Protein AF-A0A7V9L1C7-F1 (afdb_monomer)

Foldseek 3Di:
DAEPQAPQLLVCVVVVNDDRDFDCGDDAQLRVRSGRDDPCSVVVSVVCVVVVHDDDYDYRLQLLLQQLVVVVVVALAGSVLSGQSSRVVVCPVVVVDDPPDDDDRDGPDGSVVNVVSNVCLLVCVDPSNNDRPNRDDDDDFPPDPCRVVVVVVVVVVVVD

Solvent-accessible surface area (backbone atoms only — not comparable to full-atom values): 9197 Å² total; per-residue (Å²): 92,29,42,64,46,19,38,35,66,40,54,14,52,78,55,77,64,43,77,84,59,71,44,88,46,43,90,52,88,39,56,95,55,54,44,18,67,60,91,57,46,72,60,51,53,53,52,27,66,76,65,78,50,82,68,39,63,13,46,66,44,44,12,49,42,35,24,46,53,49,32,73,77,75,47,63,59,22,48,61,34,4,18,44,45,29,26,48,53,52,35,39,75,70,59,78,44,50,94,90,57,90,81,86,83,82,69,90,57,67,16,82,83,40,50,67,61,51,52,29,42,37,68,45,67,39,81,76,31,74,74,50,83,69,50,67,66,90,82,89,74,68,102,42,71,67,58,51,52,54,50,51,52,51,54,54,62,76,72,107

Radius of gyration: 19.09 Å; Cα contacts (8 Å, |Δi|>4): 210; chains: 1; bounding box: 45×30×59 Å

pLDDT: mean 96.23, std 4.19, range [55.84, 98.75]

Sequence (160 aa):
AQTSHASPLHASYRANWASLEPVKAKSTLASAIQIGNPVSFAKAVRALKAFDGVVEVATEAELADASAHADLDGLFTCPHTGVALAALTKLAARGEVRRDHEVVVVSTASGLKFADFKVGYHEATHADVPAPRYRNVPVELPERYDAVRDALHRGLEESA

Nearest PDB structures (foldseek):
  2c2b-assembly1_A  TM=9.765E-01  e=6.849E-12  Arabidopsis thaliana
  2c2b-assembly2_D  TM=9.642E-01  e=2.934E-09  Arabidopsis thaliana
  2c2g-assembly1_A  TM=9.520E-01  e=1.928E-08  Arabidopsis thaliana
  2c2g-assembly1_B  TM=9.479E-01  e=2.588E-08  Arabidopsis thaliana
  1e5x-assembly1_A  TM=9.474E-01  e=7.915E-08  Arabidopsis thaliana

Mean predicted aligned error: 3.43 Å

Secondary structure (DSSP, 8-state):
-EETTS-HHHHHHHTTSPPP----PPP-SSGGG--SS-TTHHHHHHHHHHTT----EE-HHHHHHHHHHHHHTT----HHHHHHHHHHHHHHHTTSS-TTS-------S-GGGGHHHHHHHHHT--TT-SS-TT--------S-HHHHHHHHHHHHHHT-

Structure (mmCIF, N/CA/C/O backbone):
data_AF-A0A7V9L1C7-F1
#
_entry.id   AF-A0A7V9L1C7-F1
#
loop_
_atom_site.group_PDB
_atom_site.id
_atom_site.type_symbol
_atom_site.label_atom_id
_atom_site.label_alt_id
_atom_site.label_comp_id
_atom_site.label_asym_id
_atom_site.label_entity_id
_atom_site.label_seq_id
_atom_site.pdbx_PDB_ins_code
_atom_site.Cartn_x
_atom_site.Cartn_y
_atom_site.Cartn_z
_atom_site.occupancy
_atom_site.B_iso_or_equiv
_atom_site.auth_seq_id
_atom_site.auth_comp_id
_atom_site.auth_asym_id
_atom_site.auth_atom_id
_atom_site.pdbx_PDB_model_num
ATOM 1 N N . ALA A 1 1 ? -7.709 0.542 7.845 1.00 96.62 1 ALA A N 1
ATOM 2 C CA . ALA A 1 1 ? -6.302 0.171 7.600 1.00 96.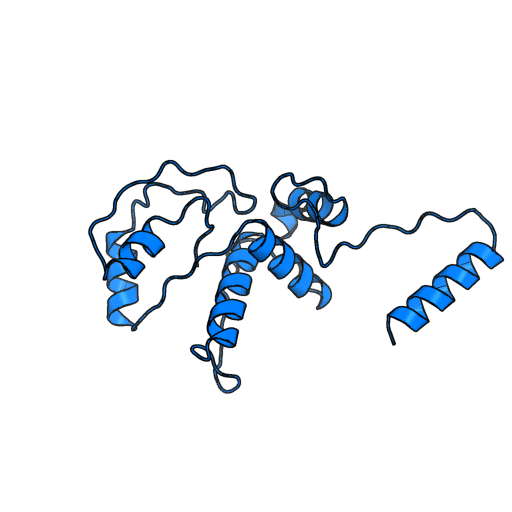62 1 ALA A CA 1
ATOM 3 C C . ALA A 1 1 ? -5.379 1.305 8.058 1.00 96.62 1 ALA A C 1
ATOM 5 O O . ALA A 1 1 ? -5.757 2.462 7.900 1.00 96.62 1 ALA A O 1
ATOM 6 N N . GLN A 1 2 ? -4.222 1.000 8.648 1.00 97.81 2 GLN A N 1
ATOM 7 C CA . GLN A 1 2 ? -3.195 1.957 9.091 1.00 97.81 2 GLN A CA 1
ATOM 8 C C . GLN A 1 2 ? -1.795 1.502 8.640 1.00 97.81 2 GLN A C 1
ATOM 10 O O . GLN A 1 2 ? -1.599 0.328 8.351 1.00 97.81 2 GLN A O 1
ATOM 15 N N . THR A 1 3 ? -0.810 2.401 8.603 1.00 97.44 3 THR A N 1
ATOM 16 C CA . THR A 1 3 ? 0.612 2.015 8.467 1.00 97.44 3 THR A CA 1
ATOM 17 C C . THR A 1 3 ? 1.158 1.530 9.814 1.00 97.44 3 THR A C 1
ATOM 19 O O . THR A 1 3 ? 0.769 2.043 10.867 1.00 97.44 3 THR A O 1
ATOM 22 N N . SER A 1 4 ? 2.098 0.585 9.806 1.00 96.94 4 SER A N 1
ATOM 23 C CA . SER A 1 4 ? 2.801 0.115 11.006 1.00 96.94 4 SER A CA 1
ATOM 24 C C . SER A 1 4 ? 3.553 1.242 11.715 1.00 96.94 4 SER A C 1
ATOM 26 O O . SER A 1 4 ? 3.709 1.201 12.935 1.00 96.94 4 SER A O 1
ATOM 28 N N . HIS A 1 5 ? 3.939 2.290 10.984 1.00 97.12 5 HIS A N 1
ATOM 29 C CA . HIS A 1 5 ? 4.646 3.460 11.499 1.00 97.12 5 HIS A CA 1
ATOM 30 C C . HIS A 1 5 ? 3.741 4.466 12.231 1.00 97.12 5 HIS A C 1
ATOM 32 O O . HIS A 1 5 ? 4.250 5.345 12.932 1.00 97.12 5 HIS A O 1
ATOM 38 N N . ALA A 1 6 ? 2.415 4.330 12.119 1.00 96.06 6 ALA A N 1
ATOM 39 C CA . ALA A 1 6 ? 1.426 5.162 12.803 1.00 96.06 6 ALA A CA 1
ATOM 40 C C . ALA A 1 6 ? 0.092 4.405 12.982 1.00 96.06 6 ALA A C 1
ATOM 42 O O . ALA A 1 6 ? -0.890 4.651 12.279 1.00 96.06 6 ALA A O 1
ATOM 43 N N . SER A 1 7 ? 0.055 3.472 13.941 1.00 97.06 7 SER A N 1
ATOM 44 C CA . SER A 1 7 ? -1.069 2.538 14.141 1.00 97.06 7 SER A CA 1
ATOM 45 C C . SER A 1 7 ? -1.715 2.524 15.548 1.00 97.06 7 SER A C 1
ATOM 47 O O . SER A 1 7 ? -2.070 1.456 16.054 1.00 97.06 7 SER A O 1
ATOM 49 N N . PRO A 1 8 ? -1.938 3.675 16.218 1.00 96.94 8 PRO A N 1
ATOM 50 C CA . PRO A 1 8 ? -2.491 3.677 17.579 1.00 96.94 8 PRO A CA 1
ATOM 51 C C . PRO A 1 8 ? -3.943 3.159 17.659 1.00 96.94 8 PRO A C 1
ATOM 53 O O . PRO A 1 8 ? -4.349 2.596 18.674 1.00 96.94 8 PRO A O 1
ATOM 56 N N . LEU A 1 9 ? -4.734 3.299 16.586 1.00 97.44 9 LEU A N 1
ATOM 57 C CA . LEU A 1 9 ? -6.103 2.772 16.536 1.00 97.44 9 LEU A CA 1
ATOM 58 C C . LEU A 1 9 ? -6.108 1.242 16.428 1.00 97.44 9 LEU A C 1
ATOM 60 O O . LEU A 1 9 ? -6.930 0.595 17.070 1.00 97.44 9 LEU A O 1
ATOM 64 N N . HIS A 1 10 ? -5.168 0.658 15.685 1.00 97.50 10 HIS A N 1
ATOM 65 C CA . HIS A 1 10 ? -4.972 -0.789 15.650 1.00 97.50 10 HIS A CA 1
ATOM 66 C C . HIS A 1 10 ? -4.541 -1.339 17.014 1.00 97.50 10 HIS A C 1
ATOM 68 O O . HIS A 1 10 ? -5.079 -2.351 17.453 1.00 97.50 10 HIS A O 1
ATOM 74 N N . ALA A 1 11 ? -3.624 -0.660 17.714 1.00 97.19 11 ALA A N 1
ATOM 75 C CA . ALA A 1 11 ? -3.228 -1.058 19.066 1.00 97.19 11 ALA A CA 1
ATOM 76 C C . ALA A 1 11 ? -4.434 -1.089 20.024 1.00 97.19 11 ALA A C 1
ATOM 78 O O . ALA A 1 11 ? -4.644 -2.086 20.714 1.00 97.19 11 ALA A O 1
ATOM 79 N N . SER A 1 12 ? -5.278 -0.049 19.994 1.00 97.44 12 SER A N 1
ATOM 80 C CA . SER A 1 12 ? -6.538 -0.024 20.749 1.00 97.44 12 SER A CA 1
ATOM 81 C C . SER A 1 12 ? -7.482 -1.163 20.347 1.00 97.44 12 SER A C 1
ATOM 83 O O . SER A 1 12 ? -7.986 -1.869 21.218 1.00 97.44 12 SER A O 1
ATOM 85 N N . TYR A 1 13 ? -7.691 -1.388 19.045 1.00 97.62 13 TYR A N 1
ATOM 86 C CA . TYR A 1 13 ? -8.537 -2.469 18.527 1.00 97.62 13 TYR A CA 1
ATOM 87 C C . TYR A 1 13 ? -8.100 -3.846 19.047 1.00 97.62 13 TYR A C 1
ATOM 89 O O . TYR A 1 13 ? -8.913 -4.587 19.597 1.00 97.62 13 TYR A O 1
ATOM 97 N N . ARG A 1 14 ? -6.799 -4.157 18.965 1.00 97.06 14 ARG A N 1
ATOM 98 C CA . ARG A 1 14 ? -6.215 -5.415 19.466 1.00 97.06 14 ARG A CA 1
ATOM 99 C C . ARG A 1 14 ? -6.354 -5.580 20.980 1.00 97.06 14 ARG A C 1
ATOM 101 O O . ARG A 1 14 ? -6.428 -6.707 21.457 1.00 97.06 14 ARG A O 1
ATOM 108 N N . ALA A 1 15 ? -6.419 -4.476 21.717 1.00 96.75 15 ALA A N 1
ATOM 109 C CA . ALA A 1 15 ? -6.651 -4.438 23.157 1.00 96.75 15 ALA A CA 1
ATOM 110 C C . ALA A 1 15 ? -8.145 -4.291 23.516 1.00 96.75 15 ALA A C 1
ATOM 112 O O . ALA A 1 15 ? -8.479 -3.694 24.538 1.00 96.75 15 ALA A O 1
ATOM 113 N N . ASN A 1 16 ? -9.050 -4.807 22.674 1.00 96.00 16 ASN A N 1
ATOM 114 C CA . ASN A 1 16 ? -10.503 -4.742 22.862 1.00 96.00 16 ASN A CA 1
ATOM 115 C C . ASN A 1 16 ? -11.029 -3.308 23.072 1.00 96.00 16 ASN A C 1
ATOM 117 O O . ASN A 1 16 ? -11.817 -3.028 23.978 1.00 96.00 16 ASN A O 1
ATOM 121 N N . TRP A 1 17 ? -10.592 -2.390 22.208 1.00 96.00 17 TRP A N 1
ATOM 122 C CA . TRP A 1 17 ? -10.978 -0.977 22.220 1.00 96.00 17 TRP A CA 1
ATOM 123 C C . TRP A 1 17 ? -10.551 -0.216 23.482 1.00 96.00 17 TRP A C 1
ATOM 125 O O . TRP A 1 17 ? -11.304 0.628 23.979 1.00 96.00 17 TRP A O 1
ATOM 135 N N . ALA A 1 18 ? -9.344 -0.500 23.982 1.00 94.12 18 ALA A N 1
ATOM 136 C CA . ALA A 1 18 ? -8.714 0.259 25.062 1.00 94.12 18 ALA A CA 1
ATOM 137 C C . ALA A 1 18 ? -8.580 1.758 24.722 1.00 94.12 18 ALA A C 1
ATOM 139 O O . ALA A 1 18 ? -8.720 2.165 23.562 1.00 94.12 18 ALA A O 1
ATOM 140 N N . SER A 1 19 ? -8.301 2.587 25.732 1.00 93.88 19 SER A N 1
ATOM 141 C CA . SER A 1 19 ? -8.047 4.018 25.542 1.00 93.88 19 SER A CA 1
ATOM 142 C C . SER A 1 19 ? -6.951 4.271 24.506 1.00 93.88 19 SER A C 1
ATOM 144 O O . SER A 1 19 ? -6.056 3.453 24.294 1.00 93.88 19 SER A O 1
ATOM 146 N N . LEU A 1 20 ? -7.045 5.419 23.831 1.00 95.50 20 LEU A N 1
ATOM 147 C CA . LEU A 1 20 ? -6.003 5.854 22.914 1.00 95.50 20 LEU A CA 1
ATOM 148 C C . LEU A 1 20 ? -4.730 6.149 23.703 1.00 95.50 20 LEU A C 1
ATOM 150 O O . LEU A 1 20 ? -4.700 7.110 24.465 1.00 95.50 20 LEU A O 1
ATOM 154 N N . GLU A 1 21 ? -3.681 5.392 23.416 1.00 94.31 21 GLU A N 1
ATOM 155 C CA . GLU A 1 21 ? -2.316 5.736 23.795 1.00 94.31 21 GLU A CA 1
ATOM 156 C C . GLU A 1 21 ? -1.624 6.373 22.581 1.00 94.31 21 GLU A C 1
ATOM 158 O O . GLU A 1 21 ? -1.404 5.692 21.570 1.00 94.31 21 GLU A O 1
ATOM 163 N N . PRO A 1 22 ? -1.325 7.685 22.613 1.00 94.56 22 PRO A N 1
ATOM 164 C CA . PRO A 1 22 ? -0.608 8.343 21.534 1.00 94.56 22 PRO A CA 1
ATOM 165 C C . PRO A 1 22 ? 0.758 7.703 21.296 1.00 94.56 22 PRO A C 1
ATOM 167 O O . PRO A 1 22 ? 1.512 7.433 22.229 1.00 94.56 22 PRO A O 1
ATOM 170 N N . VAL A 1 23 ? 1.115 7.530 20.029 1.00 94.75 23 VAL A N 1
ATOM 171 C CA . VAL A 1 23 ? 2.429 7.017 19.630 1.00 94.75 23 VAL A CA 1
ATOM 172 C C . VAL A 1 23 ? 3.223 8.098 18.916 1.00 94.75 23 VAL A C 1
ATOM 174 O O . VAL A 1 23 ? 2.668 8.964 18.239 1.00 94.75 23 VAL A O 1
ATOM 177 N N . LYS A 1 24 ? 4.550 8.042 19.013 1.00 96.31 24 LYS A N 1
ATOM 178 C CA . LYS A 1 24 ? 5.409 8.849 18.146 1.00 96.31 24 LYS A CA 1
ATOM 179 C C . LYS A 1 24 ? 5.424 8.211 16.757 1.00 96.31 24 LYS A C 1
ATOM 181 O O . LYS A 1 24 ? 6.041 7.165 16.573 1.00 96.31 24 LYS A O 1
ATOM 186 N N . ALA A 1 25 ? 4.733 8.830 15.802 1.00 95.94 25 ALA A N 1
ATOM 187 C CA . ALA A 1 25 ? 4.714 8.345 14.426 1.00 95.94 25 ALA A CA 1
ATOM 188 C C . ALA A 1 25 ? 6.122 8.390 13.809 1.00 95.94 25 ALA A C 1
ATOM 190 O O . ALA A 1 25 ? 6.862 9.359 14.006 1.00 95.94 25 ALA A O 1
ATOM 191 N N . LYS A 1 26 ? 6.478 7.343 13.064 1.00 97.31 26 LYS A N 1
ATOM 192 C CA . LYS A 1 26 ? 7.690 7.302 12.232 1.00 97.31 26 LYS A CA 1
ATOM 193 C C . LYS A 1 26 ? 7.363 7.786 10.817 1.00 97.31 26 LYS A C 1
ATOM 195 O O . LYS A 1 26 ? 6.192 7.837 10.449 1.00 97.31 26 LYS A O 1
ATOM 200 N N . SER A 1 27 ? 8.385 8.153 10.043 1.00 96.75 27 SER A N 1
ATOM 201 C CA . SER A 1 27 ? 8.193 8.512 8.631 1.00 96.75 27 SER A CA 1
ATOM 202 C C . SER A 1 27 ? 7.610 7.330 7.860 1.00 96.75 27 SER A C 1
ATOM 204 O O . SER A 1 27 ? 8.008 6.202 8.113 1.00 96.75 27 SER A O 1
ATOM 206 N N . THR A 1 28 ? 6.652 7.571 6.972 1.00 97.50 28 THR A N 1
ATOM 207 C CA . THR A 1 28 ? 6.009 6.538 6.145 1.00 97.50 28 THR A CA 1
ATOM 208 C C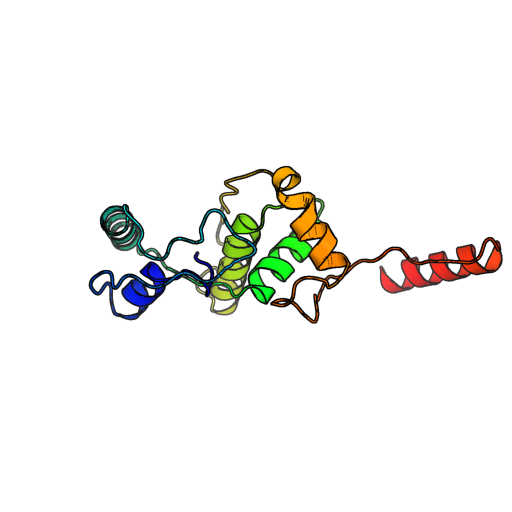 . THR A 1 28 ? 5.837 7.056 4.723 1.00 97.50 28 THR A C 1
ATOM 210 O O . THR A 1 28 ? 5.605 8.251 4.510 1.00 97.50 28 THR A O 1
ATOM 213 N N . LEU A 1 29 ? 5.874 6.147 3.753 1.00 96.75 29 LEU A N 1
ATOM 214 C CA . LEU A 1 29 ? 5.531 6.398 2.357 1.00 96.75 29 LEU A CA 1
ATOM 215 C C . LEU A 1 29 ? 4.061 6.844 2.221 1.00 96.75 29 LEU A C 1
ATOM 217 O O . LEU A 1 29 ? 3.718 7.614 1.326 1.00 96.75 29 LEU A O 1
ATOM 221 N N . ALA A 1 30 ? 3.191 6.460 3.164 1.00 96.69 30 ALA A N 1
ATOM 222 C CA . ALA A 1 30 ? 1.808 6.926 3.273 1.00 96.69 30 ALA A CA 1
ATOM 223 C C . ALA A 1 30 ? 1.673 8.204 4.127 1.00 96.69 30 ALA A C 1
ATOM 225 O O . ALA A 1 30 ? 0.847 8.287 5.040 1.00 96.69 30 ALA A O 1
ATOM 226 N N . SER A 1 31 ? 2.451 9.237 3.801 1.00 94.25 31 SER A N 1
ATOM 227 C CA . SER A 1 31 ? 2.657 10.449 4.617 1.00 94.25 31 SER A CA 1
ATOM 228 C C . SER A 1 31 ? 1.385 11.106 5.182 1.00 94.25 31 SER A C 1
ATOM 230 O O . SER A 1 31 ? 1.364 11.507 6.344 1.00 94.25 31 SER A O 1
ATOM 232 N N . ALA A 1 32 ? 0.282 11.163 4.424 1.00 94.06 32 ALA A N 1
ATOM 233 C CA . ALA A 1 32 ? -0.957 11.803 4.893 1.00 94.06 32 ALA A CA 1
ATOM 234 C C . ALA A 1 32 ? -1.654 11.079 6.068 1.00 94.06 32 ALA A C 1
ATOM 236 O O . ALA A 1 32 ? -2.524 11.664 6.708 1.00 94.06 32 ALA A O 1
ATOM 237 N N . ILE A 1 33 ? -1.283 9.828 6.373 1.00 94.69 33 ILE A N 1
ATOM 238 C CA . ILE A 1 33 ? -1.802 9.073 7.529 1.00 94.69 33 ILE A CA 1
ATOM 239 C C . ILE A 1 33 ? -0.728 8.828 8.595 1.00 94.69 33 ILE A C 1
ATOM 241 O O . ILE A 1 33 ? -0.907 7.975 9.464 1.00 94.69 33 ILE A O 1
ATOM 245 N N . GLN A 1 34 ? 0.365 9.596 8.569 1.00 96.12 34 GLN A N 1
ATOM 246 C CA . GLN A 1 34 ? 1.409 9.602 9.595 1.00 96.12 34 GLN A CA 1
ATOM 247 C C . GLN A 1 34 ? 0.914 10.270 10.895 1.00 96.12 34 GLN A C 1
ATOM 249 O O . GLN A 1 34 ? 1.412 11.306 11.332 1.00 96.12 34 GLN A O 1
ATOM 254 N N . ILE A 1 35 ? -0.122 9.701 11.513 1.00 95.56 35 ILE A N 1
ATOM 255 C CA . ILE A 1 35 ? -0.844 10.300 12.637 1.00 95.56 35 ILE A CA 1
ATOM 256 C C . ILE A 1 35 ? -0.688 9.416 13.873 1.00 95.56 35 ILE A C 1
ATOM 258 O O . ILE A 1 35 ? -1.347 8.389 14.024 1.00 95.56 35 ILE A O 1
ATOM 262 N N . GLY A 1 36 ? 0.176 9.853 14.786 1.00 94.75 36 GLY A N 1
ATOM 263 C CA . GLY A 1 36 ? 0.426 9.170 16.056 1.00 94.75 36 GLY A CA 1
ATOM 264 C C . GLY A 1 36 ? -0.594 9.472 17.160 1.00 94.75 36 GLY A C 1
ATOM 265 O O . GLY A 1 36 ? -0.746 8.687 18.091 1.00 94.75 36 GLY A O 1
ATOM 266 N N . ASN A 1 37 ? -1.328 10.583 17.040 1.00 96.44 37 ASN A N 1
ATOM 267 C CA . ASN A 1 37 ? -2.386 10.988 17.967 1.00 96.44 37 ASN A CA 1
ATOM 268 C C . ASN A 1 37 ? -3.639 11.447 17.190 1.00 96.44 37 ASN A C 1
ATOM 270 O O . ASN A 1 37 ? -3.789 12.636 16.897 1.00 96.44 37 ASN A O 1
ATOM 274 N N . PRO A 1 38 ? -4.508 10.517 16.758 1.00 93.62 38 PRO A N 1
ATOM 275 C CA . PRO A 1 38 ? -5.648 10.849 15.914 1.00 93.62 38 PRO A CA 1
ATOM 276 C C . PRO A 1 38 ? -6.742 11.611 16.671 1.00 93.62 38 PRO A C 1
ATOM 278 O O . PRO A 1 38 ? -7.455 11.052 17.501 1.00 93.62 38 PRO A O 1
ATOM 281 N N . VAL A 1 39 ? -6.976 12.865 16.272 1.00 94.06 39 VAL A N 1
ATOM 282 C CA . VAL A 1 39 ? -8.011 13.746 16.856 1.00 94.06 39 VAL A CA 1
ATOM 283 C C . VAL A 1 39 ? -9.434 13.175 16.780 1.00 94.06 39 VAL A C 1
ATOM 285 O O . VAL A 1 39 ? -10.287 13.491 17.603 1.00 94.06 39 VAL A O 1
ATOM 288 N N . SER A 1 40 ? -9.705 12.316 15.793 1.00 94.62 40 SER A N 1
ATOM 289 C CA . SER A 1 40 ? -11.021 11.698 15.575 1.00 94.62 40 SER A CA 1
ATOM 290 C C . SER A 1 40 ? -11.116 10.255 16.083 1.00 94.62 40 SER A C 1
ATOM 292 O O . SER A 1 40 ? -12.041 9.541 15.700 1.00 94.62 40 SER A O 1
ATOM 294 N N . PHE A 1 41 ? -10.207 9.818 16.963 1.00 96.44 41 PHE A N 1
ATOM 295 C CA . PHE A 1 41 ? -10.172 8.449 17.493 1.00 96.44 41 PHE A CA 1
ATOM 296 C C . PHE A 1 41 ? -11.529 7.961 18.012 1.00 96.44 41 PHE A C 1
ATOM 298 O O . PHE A 1 41 ? -12.035 6.935 17.565 1.00 96.44 41 PHE A O 1
ATOM 305 N N . ALA A 1 42 ? -12.169 8.735 18.894 1.00 96.31 42 ALA A N 1
ATOM 306 C CA . ALA A 1 42 ? -13.451 8.350 19.479 1.00 96.31 42 ALA A CA 1
ATOM 307 C C . ALA A 1 42 ? -14.561 8.198 18.422 1.00 96.31 42 ALA A C 1
ATOM 309 O O . ALA A 1 42 ? -15.440 7.354 18.571 1.00 96.31 42 ALA A O 1
ATOM 310 N N . LYS A 1 43 ? -14.525 8.992 17.340 1.00 97.19 43 LYS A N 1
ATOM 311 C CA . LYS A 1 43 ? -15.465 8.854 16.215 1.00 97.19 43 LYS A CA 1
ATOM 312 C C . LYS A 1 43 ? -15.207 7.551 15.451 1.00 97.19 43 LYS A C 1
ATOM 314 O O . LYS A 1 43 ? -16.161 6.832 15.170 1.00 97.19 43 LYS A O 1
ATOM 319 N N . ALA A 1 44 ? -13.940 7.234 15.179 1.00 97.19 44 ALA A N 1
ATOM 320 C CA . ALA A 1 44 ? -13.546 6.010 14.486 1.00 97.19 44 ALA A CA 1
ATOM 321 C C . ALA A 1 44 ? -13.933 4.750 15.278 1.00 97.19 44 ALA A C 1
ATOM 323 O O . ALA A 1 44 ? -14.578 3.868 14.723 1.00 97.19 44 ALA A O 1
ATOM 324 N N . VAL A 1 45 ? -13.632 4.696 16.583 1.00 97.75 45 VAL A N 1
ATOM 325 C CA . VAL A 1 45 ? -14.001 3.560 17.451 1.00 97.75 45 VAL A CA 1
ATOM 326 C C . VAL A 1 45 ? -15.514 3.351 17.491 1.00 97.75 45 VAL A C 1
ATOM 328 O O . VAL A 1 45 ? -15.973 2.216 17.403 1.00 97.75 45 VAL A O 1
ATOM 331 N N . ARG A 1 46 ? -16.307 4.429 17.593 1.00 97.75 46 ARG A N 1
ATOM 332 C CA . ARG A 1 46 ? -17.774 4.314 17.563 1.00 97.75 46 ARG A CA 1
ATOM 333 C C . ARG A 1 46 ? -18.277 3.707 16.257 1.00 97.75 46 ARG A C 1
ATOM 335 O O . ARG A 1 46 ? -19.121 2.822 16.309 1.00 97.75 46 ARG A O 1
ATOM 342 N N . ALA A 1 47 ? -17.764 4.168 15.115 1.00 98.12 47 ALA A N 1
ATOM 343 C CA . ALA A 1 47 ? -18.153 3.633 13.814 1.00 98.12 47 ALA A CA 1
ATOM 344 C C . ALA A 1 47 ? -17.754 2.158 13.677 1.00 98.12 47 ALA A C 1
ATOM 346 O O . ALA A 1 47 ? -18.589 1.333 13.328 1.00 98.12 47 ALA A O 1
ATOM 347 N N . LEU A 1 48 ? -16.515 1.807 14.030 1.00 98.00 48 LEU A N 1
ATOM 348 C CA . LEU A 1 48 ? -16.043 0.426 13.956 1.00 98.00 48 LEU A CA 1
ATOM 349 C C . LEU A 1 48 ? -16.881 -0.504 14.843 1.00 98.00 48 LEU A C 1
ATOM 351 O O . LEU A 1 48 ? -17.343 -1.526 14.364 1.00 98.00 48 LEU A O 1
ATOM 355 N N . LYS A 1 49 ? -17.188 -0.128 16.089 1.00 97.69 49 LYS A N 1
ATOM 356 C CA . LYS A 1 49 ? -18.070 -0.939 16.950 1.00 97.69 49 LYS A CA 1
ATOM 357 C C . LYS A 1 49 ? -19.484 -1.104 16.386 1.00 97.69 49 LYS A C 1
ATOM 359 O O . LYS A 1 49 ? -20.067 -2.168 16.536 1.00 97.69 49 LYS A O 1
ATOM 364 N N . ALA A 1 50 ? -20.043 -0.060 15.773 1.00 98.19 50 ALA A N 1
ATOM 365 C CA . ALA A 1 50 ? -21.404 -0.094 15.236 1.00 98.19 50 ALA A CA 1
ATOM 366 C C . ALA A 1 50 ? -21.552 -1.013 14.012 1.00 98.19 50 ALA A C 1
ATOM 368 O O . ALA A 1 50 ? -22.639 -1.532 13.780 1.00 98.19 50 ALA A O 1
ATOM 369 N N . PHE A 1 51 ? -20.475 -1.208 13.248 1.00 97.38 51 PHE A N 1
ATOM 370 C CA . PHE A 1 51 ? -20.475 -1.979 12.001 1.00 97.38 51 PHE A CA 1
ATOM 371 C C . PHE A 1 51 ? -19.637 -3.263 12.076 1.00 97.38 51 PHE A C 1
ATOM 373 O O . PHE A 1 51 ? -19.265 -3.787 11.032 1.00 97.38 51 PHE A O 1
ATOM 380 N N . ASP A 1 52 ? -19.307 -3.734 13.285 1.00 96.00 52 ASP A N 1
ATOM 381 C CA . ASP A 1 52 ? -18.392 -4.870 13.513 1.00 96.00 52 ASP A CA 1
ATOM 382 C C . ASP A 1 52 ? -17.085 -4.753 12.702 1.00 96.00 52 ASP A C 1
ATOM 384 O O . ASP A 1 52 ? -16.579 -5.675 12.066 1.00 96.00 52 ASP A O 1
ATOM 388 N N . GLY A 1 53 ? -16.574 -3.526 12.655 1.00 96.81 53 GLY A N 1
ATOM 389 C CA . GLY A 1 53 ? -15.453 -3.130 11.833 1.00 96.81 53 GLY A CA 1
ATOM 390 C C . GLY A 1 53 ? -14.129 -3.630 12.389 1.00 96.81 53 GLY A C 1
ATOM 391 O O . GLY A 1 53 ? -13.854 -3.579 13.590 1.00 96.81 53 GLY A O 1
ATOM 392 N N . VAL A 1 54 ? -13.258 -4.018 11.468 1.00 97.06 54 VAL A N 1
ATOM 393 C CA . VAL A 1 54 ? -11.898 -4.461 11.758 1.00 97.06 54 VAL A CA 1
ATOM 394 C C . VAL A 1 54 ? -10.899 -3.330 11.542 1.00 97.06 54 VAL A C 1
ATOM 396 O O . VAL A 1 54 ? -11.078 -2.444 10.699 1.00 97.06 54 VAL A O 1
ATOM 399 N N . VAL A 1 55 ? -9.802 -3.363 12.293 1.00 97.81 55 VAL A N 1
ATOM 400 C CA . VAL A 1 55 ? -8.652 -2.493 12.045 1.00 97.81 55 VAL A CA 1
ATOM 401 C C . VAL A 1 55 ? -7.484 -3.378 11.676 1.00 97.81 55 VAL A C 1
ATOM 403 O O . VAL A 1 55 ? -7.180 -4.323 12.392 1.00 97.81 55 VAL A O 1
ATOM 406 N N . GLU A 1 56 ? -6.815 -3.036 10.580 1.00 98.25 56 GLU A N 1
ATOM 407 C CA . GLU A 1 56 ? -5.586 -3.709 10.183 1.00 98.25 56 GLU A CA 1
ATOM 408 C C . GLU A 1 56 ? -4.450 -2.746 9.873 1.00 98.25 56 GLU A C 1
ATOM 410 O O . GLU A 1 56 ? -4.679 -1.558 9.615 1.00 98.25 56 GLU A O 1
ATOM 415 N N . VAL A 1 57 ? -3.236 -3.286 9.889 1.00 98.06 57 VAL A N 1
ATOM 416 C CA . VAL A 1 57 ? -1.975 -2.585 9.678 1.00 98.06 57 VAL A CA 1
ATOM 417 C C . VAL A 1 57 ? -1.216 -3.148 8.479 1.00 98.06 57 VAL A C 1
ATOM 419 O O . VAL A 1 57 ? -1.165 -4.359 8.279 1.00 98.06 57 VAL A O 1
ATOM 422 N N . ALA A 1 58 ? -0.570 -2.267 7.719 1.00 98.44 58 ALA A N 1
ATOM 423 C CA . ALA A 1 58 ? 0.379 -2.606 6.664 1.00 98.44 58 ALA A CA 1
ATOM 424 C C . ALA A 1 58 ? 1.778 -2.073 7.005 1.00 98.44 58 ALA A C 1
ATOM 426 O O . ALA A 1 58 ? 1.910 -0.947 7.485 1.00 98.44 58 ALA A O 1
ATOM 427 N N . THR A 1 59 ? 2.818 -2.867 6.763 1.00 98.25 59 THR A N 1
ATOM 428 C CA . THR A 1 59 ? 4.208 -2.393 6.770 1.00 98.25 59 THR A CA 1
ATOM 429 C C . THR A 1 59 ? 4.503 -1.545 5.532 1.00 98.25 59 THR A C 1
ATOM 431 O O . THR A 1 59 ? 3.724 -1.540 4.578 1.00 98.25 59 THR A O 1
ATOM 434 N N . GLU A 1 60 ? 5.636 -0.841 5.527 1.00 98.12 60 GLU A N 1
ATOM 435 C CA . GLU A 1 60 ? 6.072 -0.056 4.364 1.00 98.12 60 GLU A CA 1
ATOM 436 C C . GLU A 1 60 ? 6.304 -0.935 3.125 1.00 98.12 60 GLU A C 1
ATOM 438 O O . GLU A 1 60 ? 5.893 -0.568 2.029 1.00 98.12 60 GLU A O 1
ATOM 443 N N . ALA A 1 61 ? 6.865 -2.135 3.298 1.00 98.12 61 ALA A N 1
ATOM 444 C CA . ALA A 1 61 ? 7.008 -3.092 2.203 1.00 98.12 61 ALA A CA 1
ATOM 445 C C . ALA A 1 61 ? 5.644 -3.591 1.703 1.00 98.12 61 ALA A C 1
ATOM 447 O O . ALA A 1 61 ? 5.388 -3.580 0.504 1.00 98.12 61 ALA A O 1
ATOM 448 N N . GLU A 1 62 ? 4.735 -3.961 2.611 1.00 98.38 62 GLU A N 1
ATOM 449 C CA . GLU A 1 62 ? 3.408 -4.463 2.234 1.00 98.38 62 GLU A CA 1
ATOM 450 C C . GLU A 1 62 ? 2.574 -3.411 1.500 1.00 98.38 62 GLU A C 1
ATOM 452 O O . GLU A 1 62 ? 1.948 -3.729 0.492 1.00 98.38 62 GLU A O 1
ATOM 457 N N . LEU A 1 63 ? 2.547 -2.164 1.987 1.00 98.06 63 LEU A N 1
ATOM 458 C CA . LEU A 1 63 ? 1.777 -1.105 1.332 1.00 98.06 63 LEU A CA 1
ATOM 459 C C . LEU A 1 63 ? 2.372 -0.746 -0.034 1.00 98.06 63 LEU A C 1
ATOM 461 O O . LEU A 1 63 ? 1.617 -0.442 -0.959 1.00 98.06 63 LEU A O 1
ATOM 465 N N . ALA A 1 64 ? 3.702 -0.777 -0.167 1.00 98.38 64 ALA A N 1
ATOM 466 C CA . ALA A 1 64 ? 4.372 -0.434 -1.411 1.00 98.38 64 ALA A CA 1
ATOM 467 C C . ALA A 1 64 ? 4.205 -1.535 -2.463 1.00 98.38 64 ALA A C 1
ATOM 469 O O . ALA A 1 64 ? 3.785 -1.242 -3.580 1.00 98.38 64 ALA A O 1
ATOM 470 N N . ASP A 1 65 ? 4.404 -2.797 -2.077 1.00 98.50 65 ASP A N 1
ATOM 471 C CA . ASP A 1 65 ? 4.142 -3.952 -2.935 1.00 98.50 65 ASP A CA 1
ATOM 472 C C . ASP A 1 65 ? 2.668 -4.025 -3.347 1.00 98.50 65 ASP A C 1
ATOM 474 O O . ASP A 1 65 ? 2.375 -4.291 -4.507 1.00 98.50 65 ASP A O 1
ATOM 478 N N . ALA A 1 66 ? 1.727 -3.753 -2.437 1.00 98.44 66 ALA A N 1
ATOM 479 C CA . ALA A 1 66 ? 0.304 -3.746 -2.772 1.00 98.44 66 ALA A CA 1
ATOM 480 C C . ALA A 1 66 ? -0.062 -2.620 -3.755 1.00 98.44 66 ALA A C 1
ATOM 482 O O . ALA A 1 66 ? -0.886 -2.833 -4.643 1.00 98.44 66 ALA A O 1
ATOM 483 N N . SER A 1 67 ? 0.552 -1.437 -3.620 1.00 98.38 67 SER A N 1
ATOM 484 C CA . SER A 1 67 ? 0.382 -0.342 -4.584 1.00 98.38 67 SER A CA 1
ATOM 485 C C . SER A 1 67 ? 0.944 -0.715 -5.956 1.00 98.38 67 SER A C 1
ATOM 487 O O . SER A 1 67 ? 0.239 -0.572 -6.949 1.00 98.38 67 SER A O 1
ATOM 489 N N . ALA A 1 68 ? 2.170 -1.244 -6.007 1.00 98.25 68 ALA A N 1
ATOM 490 C CA . ALA A 1 68 ? 2.814 -1.634 -7.257 1.00 98.25 68 ALA A CA 1
ATOM 491 C C . ALA A 1 68 ? 2.082 -2.792 -7.946 1.00 98.25 68 ALA A C 1
ATOM 493 O O . ALA A 1 68 ? 1.906 -2.767 -9.157 1.00 98.25 68 ALA A O 1
ATOM 494 N N . HIS A 1 69 ? 1.595 -3.772 -7.179 1.00 98.25 69 HIS A N 1
ATOM 495 C CA . HIS A 1 69 ? 0.800 -4.873 -7.713 1.00 98.25 69 HIS A CA 1
ATOM 496 C C . HIS A 1 69 ? -0.493 -4.379 -8.367 1.00 98.25 69 HIS A C 1
ATOM 498 O O . HIS A 1 69 ? -0.799 -4.789 -9.477 1.00 98.25 69 HIS A O 1
ATOM 504 N N . ALA A 1 70 ? -1.212 -3.458 -7.719 1.00 97.94 70 ALA A N 1
ATOM 505 C CA . ALA A 1 70 ? -2.417 -2.859 -8.289 1.00 97.94 70 ALA A CA 1
ATOM 506 C C . ALA A 1 70 ? -2.133 -2.056 -9.568 1.00 97.94 70 ALA A C 1
ATOM 508 O O . ALA A 1 70 ? -2.960 -2.018 -10.476 1.00 97.94 70 ALA A O 1
ATOM 509 N N . ASP A 1 71 ? -0.968 -1.415 -9.651 1.00 97.88 71 ASP A N 1
ATOM 510 C CA . ASP A 1 71 ? -0.573 -0.654 -10.834 1.00 97.88 71 ASP A CA 1
ATOM 511 C C . ASP A 1 71 ? -0.255 -1.562 -12.044 1.00 97.88 71 ASP A C 1
ATOM 513 O O . ASP A 1 71 ? -0.367 -1.104 -13.182 1.00 97.88 71 ASP A O 1
ATOM 517 N N . LEU A 1 72 ? 0.055 -2.853 -11.833 1.00 96.38 72 LEU A N 1
ATOM 518 C CA . LEU A 1 72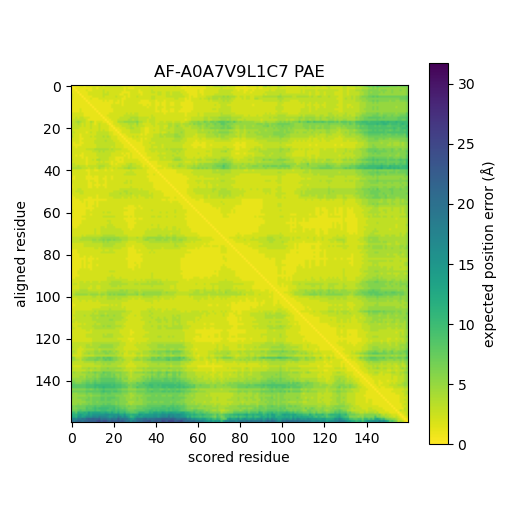 ? 0.189 -3.833 -12.927 1.00 96.38 72 LEU A CA 1
ATOM 519 C C . LEU A 1 72 ? -1.127 -4.026 -13.695 1.00 96.38 72 LEU A C 1
ATOM 521 O O . LEU A 1 72 ? -1.098 -4.300 -14.892 1.00 96.38 72 LEU A O 1
ATOM 525 N N . ASP A 1 73 ? -2.267 -3.809 -13.036 1.00 96.12 73 ASP A N 1
ATOM 526 C CA . ASP A 1 73 ? -3.603 -3.916 -13.633 1.00 96.12 73 ASP A CA 1
ATOM 527 C C . ASP A 1 73 ? -4.087 -2.589 -14.257 1.00 96.12 73 ASP A C 1
ATOM 529 O O . ASP A 1 73 ? -5.278 -2.388 -14.503 1.00 96.12 73 ASP A O 1
ATOM 533 N N . GLY A 1 74 ? -3.172 -1.645 -14.512 1.00 96.50 74 GLY A N 1
ATOM 534 C CA . GLY A 1 74 ? -3.472 -0.366 -15.165 1.00 96.50 74 GLY A CA 1
ATOM 535 C C . GLY A 1 74 ? -3.995 0.722 -14.225 1.00 96.50 74 GLY A C 1
ATOM 536 O O . GLY A 1 74 ? -4.445 1.776 -14.683 1.00 96.50 74 GLY A O 1
ATOM 537 N N . LEU A 1 75 ? -3.936 0.497 -12.911 1.00 97.19 75 LEU A N 1
ATOM 538 C CA . LEU A 1 75 ? -4.200 1.541 -11.927 1.00 97.19 75 LEU A CA 1
ATOM 539 C C . LEU A 1 75 ? -2.984 2.464 -11.762 1.00 97.19 75 LEU A C 1
ATOM 541 O O . LEU A 1 75 ? -1.884 2.213 -12.246 1.00 97.19 75 LEU A O 1
ATOM 545 N N . PHE A 1 76 ? -3.198 3.570 -11.052 1.00 97.75 76 PHE A N 1
ATOM 546 C CA . PHE A 1 76 ? -2.116 4.439 -10.600 1.00 9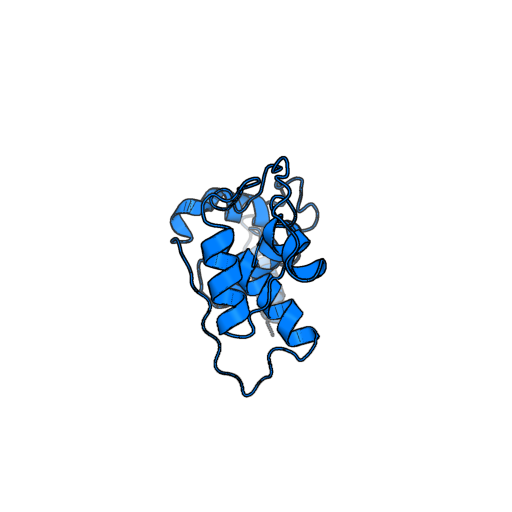7.75 76 PHE A CA 1
ATOM 547 C C . PHE A 1 76 ? -2.422 4.940 -9.192 1.00 97.75 76 PHE A C 1
ATOM 549 O O . PHE A 1 76 ? -2.915 6.050 -8.966 1.00 97.75 76 PHE A O 1
ATOM 556 N N . THR A 1 77 ? -2.215 4.045 -8.233 1.00 98.00 77 THR A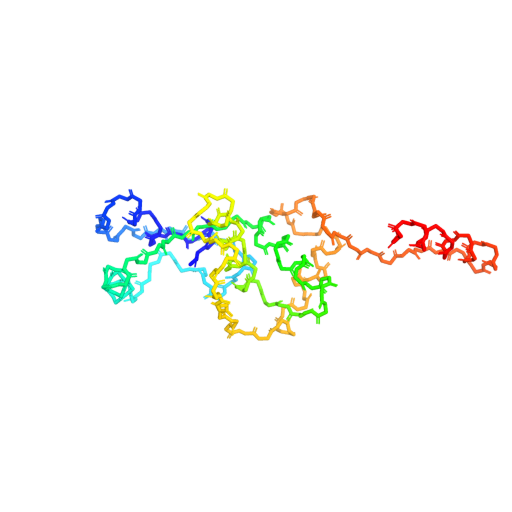 N 1
ATOM 557 C CA . THR A 1 77 ? -2.705 4.173 -6.858 1.00 98.00 77 THR A CA 1
ATOM 558 C C . THR A 1 77 ? -1.846 5.108 -6.002 1.00 98.00 77 THR A C 1
ATOM 560 O O . THR A 1 77 ? -0.658 5.296 -6.249 1.00 98.00 77 THR A O 1
ATOM 563 N N . CYS A 1 78 ? -2.428 5.733 -4.976 1.00 97.88 78 CYS A N 1
ATOM 564 C CA . CYS A 1 78 ? -1.645 6.434 -3.954 1.00 97.88 78 CYS A CA 1
ATOM 565 C C . CYS A 1 78 ? -1.177 5.459 -2.853 1.00 97.88 78 CYS A C 1
ATOM 567 O O . CYS A 1 78 ? -1.827 4.427 -2.649 1.00 97.88 78 CYS A O 1
ATOM 569 N N . PRO A 1 79 ? -0.134 5.792 -2.067 1.00 98.00 79 PRO A N 1
ATOM 570 C CA . PRO A 1 79 ? 0.353 4.931 -0.983 1.00 98.00 79 PRO A CA 1
ATOM 571 C C . PRO A 1 79 ? -0.729 4.536 0.038 1.00 98.00 79 PRO A C 1
ATOM 573 O O . PRO A 1 79 ? -0.734 3.421 0.552 1.00 98.00 79 PRO A O 1
ATOM 576 N N . HIS A 1 80 ? -1.700 5.420 0.308 1.00 98.12 80 HIS A N 1
ATOM 577 C CA . HIS A 1 80 ? -2.840 5.137 1.195 1.00 98.12 80 HIS A CA 1
ATOM 578 C C . HIS A 1 80 ? -3.744 4.028 0.665 1.00 98.12 80 HIS A C 1
ATOM 580 O O . HIS A 1 80 ? -4.258 3.225 1.442 1.00 98.12 80 HIS A O 1
ATOM 586 N N . THR A 1 81 ? -3.911 3.970 -0.657 1.00 98.44 81 THR A N 1
ATOM 587 C CA . THR A 1 81 ? -4.618 2.865 -1.313 1.00 98.44 81 THR A CA 1
ATOM 588 C C . THR A 1 81 ? -3.810 1.579 -1.156 1.00 98.44 81 THR A C 1
ATOM 590 O O . THR A 1 81 ? -4.390 0.554 -0.820 1.00 98.44 81 THR A O 1
ATOM 593 N N . GLY A 1 82 ? -2.477 1.646 -1.265 1.00 98.44 82 GLY A N 1
ATOM 594 C CA . GLY A 1 82 ? -1.575 0.533 -0.948 1.00 98.44 82 GLY A CA 1
ATOM 595 C C . G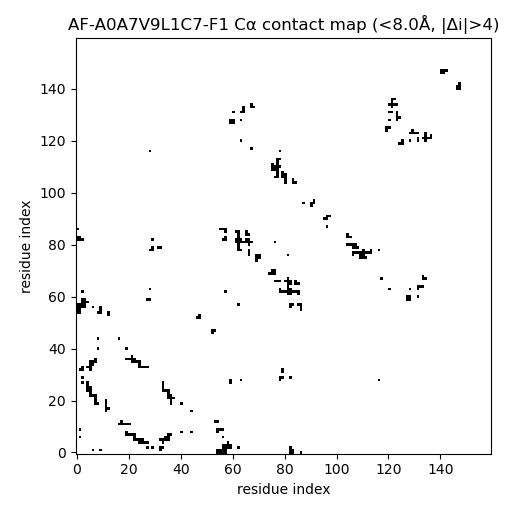LY A 1 82 ? -1.767 -0.017 0.471 1.00 98.44 82 GLY A C 1
ATOM 596 O O . GLY A 1 82 ? -1.901 -1.222 0.652 1.00 98.44 82 GLY A O 1
ATOM 597 N N . VAL A 1 83 ? -1.903 0.850 1.482 1.00 98.75 83 VAL A N 1
ATOM 598 C CA . VAL A 1 83 ? -2.205 0.433 2.870 1.00 98.75 83 VAL A CA 1
ATOM 599 C C . VAL A 1 83 ? -3.549 -0.298 2.963 1.00 98.75 83 VAL A C 1
ATOM 601 O O . VAL A 1 83 ? -3.667 -1.301 3.669 1.00 98.75 83 VAL A O 1
ATOM 604 N N . ALA A 1 84 ? -4.574 0.195 2.266 1.00 98.62 84 ALA A N 1
ATOM 605 C CA . ALA A 1 84 ? -5.893 -0.431 2.250 1.00 98.62 84 ALA A CA 1
ATOM 606 C C . ALA A 1 84 ? -5.882 -1.789 1.530 1.00 98.62 84 ALA A C 1
ATOM 608 O O . ALA A 1 84 ? -6.453 -2.747 2.046 1.00 98.62 84 ALA A O 1
ATOM 609 N N . LEU A 1 85 ? -5.193 -1.887 0.391 1.00 98.56 85 LEU A N 1
ATOM 610 C CA . LEU A 1 85 ? -5.034 -3.123 -0.374 1.00 98.56 85 LEU A CA 1
ATOM 611 C C . LEU A 1 85 ? -4.219 -4.166 0.394 1.00 98.56 85 LEU A C 1
ATOM 613 O O . LEU A 1 85 ? -4.626 -5.318 0.465 1.00 98.56 85 LEU A O 1
ATOM 617 N N . ALA A 1 86 ? -3.130 -3.770 1.054 1.00 98.62 86 ALA A N 1
ATOM 618 C CA . ALA A 1 86 ? -2.358 -4.663 1.914 1.00 98.62 86 ALA A CA 1
ATOM 619 C C . ALA A 1 86 ? -3.210 -5.233 3.062 1.00 98.62 86 ALA A C 1
ATOM 621 O O . ALA A 1 86 ? -3.173 -6.434 3.332 1.00 98.62 86 ALA A O 1
ATOM 622 N N . ALA A 1 87 ? -4.026 -4.395 3.710 1.00 98.50 87 ALA A N 1
ATOM 623 C CA . ALA A 1 87 ? -4.968 -4.852 4.729 1.00 98.50 87 ALA A CA 1
ATOM 624 C C . ALA A 1 87 ? -6.035 -5.798 4.150 1.00 98.50 87 ALA A C 1
ATOM 626 O O . ALA A 1 87 ? -6.323 -6.827 4.758 1.00 98.50 87 ALA A O 1
ATOM 627 N N . LEU A 1 88 ? -6.586 -5.489 2.971 1.00 98.44 88 LEU A N 1
ATOM 628 C CA . LEU A 1 88 ? -7.545 -6.349 2.274 1.00 98.44 88 LEU A CA 1
ATOM 629 C C . LEU A 1 88 ? -6.942 -7.722 1.958 1.00 98.44 88 LEU A C 1
ATOM 631 O O . LEU A 1 88 ? -7.558 -8.737 2.267 1.00 98.44 88 LEU A O 1
ATOM 635 N N . THR A 1 89 ? -5.719 -7.767 1.426 1.00 98.06 89 THR A N 1
ATOM 636 C CA . THR A 1 89 ? -5.001 -9.017 1.141 1.00 98.06 89 THR A CA 1
ATOM 637 C C . THR A 1 89 ? -4.844 -9.872 2.398 1.00 98.06 89 THR A C 1
ATOM 639 O O . THR A 1 89 ? -5.079 -11.078 2.353 1.00 98.06 89 THR A O 1
ATOM 642 N N . LYS A 1 90 ? -4.518 -9.263 3.546 1.00 98.38 90 LYS A N 1
ATOM 643 C CA . LYS A 1 90 ? -4.432 -9.977 4.832 1.00 98.38 90 LYS A CA 1
ATOM 644 C C . LYS A 1 90 ? -5.781 -10.521 5.294 1.00 98.38 90 LYS A C 1
ATOM 646 O O . LYS A 1 90 ? -5.857 -11.672 5.717 1.00 98.38 90 LYS A O 1
ATOM 651 N N . LEU A 1 91 ? -6.835 -9.712 5.211 1.00 98.19 91 LEU A N 1
ATOM 652 C CA . LEU A 1 91 ? -8.190 -10.120 5.589 1.00 98.19 91 LEU A CA 1
ATOM 653 C C . LEU A 1 91 ? -8.702 -11.259 4.699 1.00 98.19 91 LEU A C 1
ATOM 655 O O . LEU A 1 91 ? -9.288 -12.217 5.201 1.00 98.19 91 LEU A O 1
ATOM 659 N N . ALA A 1 92 ? -8.422 -11.195 3.397 1.00 98.06 92 ALA A N 1
ATOM 660 C CA . ALA A 1 92 ? -8.744 -12.254 2.451 1.00 98.06 92 ALA A CA 1
ATOM 661 C C . ALA A 1 92 ? -7.961 -13.543 2.749 1.00 98.06 92 ALA A C 1
ATOM 663 O O . ALA A 1 92 ? -8.541 -14.626 2.782 1.00 98.06 92 ALA A O 1
ATOM 664 N N . ALA A 1 93 ? -6.663 -13.435 3.053 1.00 97.81 93 ALA A N 1
ATOM 665 C CA . ALA A 1 93 ? -5.829 -14.580 3.423 1.00 97.81 93 ALA A CA 1
ATOM 666 C C . ALA A 1 93 ? -6.301 -15.276 4.715 1.00 97.81 93 ALA A C 1
ATOM 668 O O . ALA A 1 93 ? -6.128 -16.485 4.856 1.00 97.81 93 ALA A O 1
ATOM 669 N N . ARG A 1 94 ? -6.919 -14.534 5.645 1.00 97.38 94 ARG A N 1
ATOM 670 C CA . ARG A 1 94 ? -7.530 -15.082 6.870 1.00 97.38 94 ARG A CA 1
ATOM 671 C C . ARG A 1 94 ? -8.974 -15.561 6.690 1.00 97.38 94 ARG A C 1
ATOM 673 O O . ARG A 1 94 ? -9.554 -16.083 7.637 1.00 97.38 94 ARG A O 1
ATOM 680 N N . GLY A 1 95 ? -9.556 -15.394 5.503 1.00 97.00 95 GLY A N 1
ATOM 681 C CA . GLY A 1 95 ? -10.943 -15.764 5.210 1.00 97.00 95 GLY A CA 1
ATOM 682 C C . GLY A 1 95 ? -11.997 -14.834 5.823 1.00 97.00 95 GLY A C 1
ATOM 683 O O . GLY A 1 95 ? -13.183 -15.149 5.756 1.00 97.00 95 GLY A O 1
ATOM 684 N N . GLU A 1 96 ? -11.590 -13.696 6.398 1.00 96.94 96 GLU A N 1
ATOM 685 C CA . GLU A 1 96 ? -12.508 -12.672 6.923 1.00 96.94 96 GLU A CA 1
ATOM 686 C C . GLU A 1 96 ? -13.233 -11.950 5.779 1.00 96.94 96 GLU A C 1
ATOM 688 O O . GLU A 1 96 ? -14.427 -11.669 5.870 1.00 96.94 96 GLU A O 1
ATOM 693 N N . VAL A 1 97 ? -12.519 -11.717 4.672 1.00 97.75 97 VAL A N 1
ATOM 694 C CA . VAL A 1 97 ? -13.096 -11.294 3.391 1.00 97.75 97 VAL A CA 1
ATOM 695 C C . VAL A 1 97 ? -13.104 -12.491 2.450 1.00 97.75 97 VAL A C 1
ATOM 697 O O . VAL A 1 97 ? -12.063 -13.091 2.183 1.00 97.75 97 VAL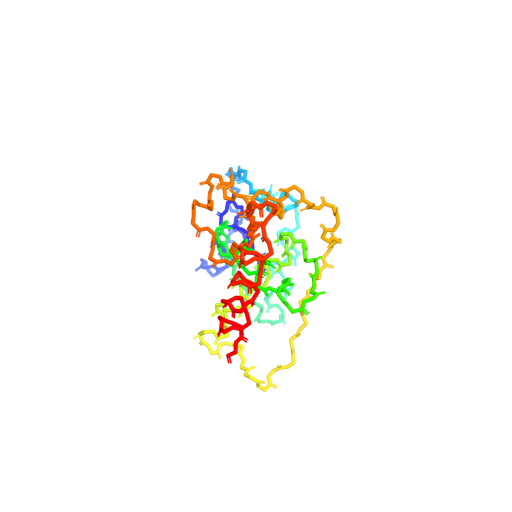 A O 1
ATOM 700 N N . ARG A 1 98 ? -14.278 -12.856 1.942 1.00 96.88 98 ARG A N 1
ATOM 701 C CA . ARG A 1 98 ? -14.451 -14.020 1.069 1.00 96.88 98 ARG A CA 1
ATOM 702 C C . ARG A 1 98 ? -14.607 -13.608 -0.391 1.00 96.88 98 ARG A C 1
ATOM 704 O O . ARG A 1 98 ? -14.936 -12.470 -0.697 1.00 96.88 98 ARG A O 1
ATOM 711 N N . ARG A 1 99 ? -14.405 -14.560 -1.306 1.00 95.25 99 ARG A N 1
ATOM 712 C CA . ARG A 1 99 ? -14.509 -14.321 -2.759 1.00 95.25 99 ARG A CA 1
ATOM 713 C C . ARG A 1 99 ? -15.907 -13.901 -3.223 1.00 95.25 99 ARG A C 1
ATOM 715 O O . ARG A 1 99 ? -16.019 -13.294 -4.276 1.00 95.25 99 ARG A O 1
ATOM 722 N N . ASP A 1 100 ? -16.946 -14.249 -2.467 1.00 97.00 100 ASP A N 1
ATOM 723 C CA . ASP A 1 100 ? -18.337 -13.860 -2.719 1.00 97.00 100 ASP A CA 1
ATOM 724 C C . ASP A 1 100 ? -18.689 -12.464 -2.177 1.00 97.00 100 ASP A C 1
ATOM 726 O O . ASP A 1 100 ? -19.805 -11.996 -2.385 1.00 97.00 100 ASP A O 1
ATOM 730 N N . HIS A 1 101 ? -17.773 -11.798 -1.465 1.00 97.81 101 HIS A N 1
ATOM 731 C CA . HIS A 1 101 ? -18.008 -10.453 -0.945 1.00 97.81 101 HIS A CA 1
ATOM 732 C C . HIS A 1 101 ? -17.773 -9.386 -2.008 1.00 97.81 101 HIS A C 1
ATOM 734 O O . HIS A 1 101 ? -16.770 -9.399 -2.719 1.00 97.81 101 HIS A O 1
ATOM 740 N N . GLU A 1 102 ? -18.662 -8.399 -2.039 1.00 98.12 102 GLU A N 1
ATOM 741 C CA . GLU A 1 102 ? -18.426 -7.150 -2.751 1.00 98.12 102 GLU A CA 1
ATOM 742 C C . GLU A 1 102 ? -17.627 -6.201 -1.849 1.00 98.12 102 GLU A C 1
ATOM 744 O O . GLU A 1 102 ? -18.032 -5.896 -0.725 1.00 98.12 102 GLU A O 1
ATOM 749 N N . VAL A 1 103 ? -16.463 -5.758 -2.327 1.00 97.88 103 VAL A N 1
ATOM 750 C CA . VAL A 1 103 ? -15.514 -4.966 -1.538 1.00 97.88 103 VAL A CA 1
ATOM 751 C C . VAL A 1 103 ? -15.204 -3.664 -2.257 1.00 97.88 103 VAL A C 1
ATOM 753 O O . VAL A 1 103 ? -14.808 -3.660 -3.419 1.00 97.88 103 VAL A O 1
ATOM 756 N N . VAL A 1 104 ? -15.311 -2.552 -1.528 1.00 98.31 104 VAL A N 1
ATOM 757 C CA . VAL A 1 104 ? -14.942 -1.222 -2.020 1.00 98.31 104 VAL A CA 1
ATOM 758 C C . VAL A 1 104 ? -13.720 -0.716 -1.259 1.00 98.31 104 VAL A C 1
ATOM 760 O O . VAL A 1 104 ? -13.755 -0.549 -0.039 1.00 98.31 104 VAL A O 1
ATOM 763 N N . VAL A 1 105 ? -12.642 -0.424 -1.987 1.00 98.12 105 VAL A N 1
ATOM 764 C CA . VAL A 1 105 ? -11.458 0.262 -1.451 1.00 98.12 105 VAL A CA 1
ATOM 765 C C . VAL A 1 105 ? -11.566 1.754 -1.751 1.00 98.12 105 VAL A C 1
ATOM 767 O O . VAL A 1 105 ? -11.688 2.166 -2.901 1.00 98.12 105 VAL A O 1
ATOM 770 N N . VAL A 1 106 ? -11.499 2.584 -0.710 1.00 98.12 106 VAL A N 1
ATOM 771 C CA . VAL A 1 106 ? -11.601 4.043 -0.851 1.00 98.12 106 VAL A CA 1
ATOM 772 C C . VAL A 1 106 ? -10.222 4.643 -1.119 1.00 98.12 106 VAL A C 1
ATOM 774 O O . VAL A 1 106 ? -9.389 4.731 -0.216 1.00 98.12 106 VAL A O 1
ATOM 777 N N . SER A 1 107 ? -9.994 5.104 -2.351 1.00 97.31 107 SER A N 1
ATOM 778 C CA . SER A 1 107 ? -8.808 5.891 -2.698 1.00 97.31 107 SER A CA 1
ATOM 779 C C . SER A 1 107 ? -9.036 7.368 -2.380 1.00 97.31 107 SER A C 1
ATOM 781 O O . SER A 1 107 ? -9.917 8.015 -2.941 1.00 97.31 107 SER A O 1
ATOM 783 N N . THR A 1 108 ? -8.252 7.916 -1.455 1.00 96.19 108 THR A N 1
ATOM 784 C CA . THR A 1 108 ? -8.442 9.286 -0.945 1.00 96.19 108 THR A CA 1
ATOM 785 C C . THR A 1 108 ? -7.623 10.340 -1.691 1.00 96.19 108 THR A C 1
ATOM 787 O O . THR A 1 108 ? -7.793 11.537 -1.458 1.00 96.19 108 THR A O 1
ATOM 790 N N . ALA A 1 109 ? -6.725 9.921 -2.586 1.00 96.44 109 ALA A N 1
ATOM 791 C CA . ALA A 1 109 ? -5.868 10.805 -3.365 1.00 96.44 109 ALA A CA 1
ATOM 792 C C . ALA A 1 109 ? -5.444 10.148 -4.684 1.00 96.44 109 ALA A C 1
ATOM 794 O O . ALA A 1 109 ? -5.254 8.937 -4.742 1.00 96.44 109 ALA A O 1
ATOM 795 N N . SER A 1 110 ? -5.226 10.960 -5.721 1.00 96.75 110 SER A N 1
ATOM 796 C CA . SER A 1 110 ? -4.646 10.496 -6.988 1.00 96.75 110 SER A CA 1
ATOM 797 C C . SER A 1 110 ? -3.190 10.055 -6.804 1.00 96.75 110 SER A C 1
ATOM 799 O O . SER A 1 110 ? -2.417 10.758 -6.146 1.00 96.75 110 SER A O 1
ATOM 801 N N . GLY A 1 111 ? -2.794 8.946 -7.442 1.00 96.31 111 GLY A N 1
ATOM 802 C CA . GLY A 1 111 ? -1.399 8.499 -7.480 1.00 96.31 111 GLY A CA 1
ATOM 803 C C . GLY A 1 111 ? -0.446 9.490 -8.152 1.00 96.31 111 GLY A C 1
ATOM 804 O O . GLY A 1 111 ? 0.739 9.477 -7.837 1.00 96.31 111 GLY A O 1
ATOM 805 N N . LEU A 1 112 ? -0.946 10.418 -8.983 1.00 97.50 112 LEU A N 1
ATOM 806 C CA . LEU A 1 112 ? -0.144 11.486 -9.609 1.00 97.50 112 LEU A CA 1
ATOM 807 C C . LEU A 1 112 ? 0.553 12.392 -8.591 1.00 97.50 112 LEU A C 1
ATOM 809 O O . LEU A 1 112 ? 1.597 12.960 -8.886 1.00 97.50 112 LEU A O 1
ATOM 813 N N . LYS A 1 113 ? 0.019 12.494 -7.370 1.00 97.06 113 LYS A N 1
ATOM 814 C CA . LYS A 1 113 ? 0.653 13.248 -6.278 1.00 97.06 113 LYS A CA 1
ATOM 815 C C . LYS A 1 113 ? 1.852 12.524 -5.653 1.00 97.06 113 LYS A C 1
ATOM 817 O O . LYS A 1 113 ? 2.505 13.091 -4.786 1.00 97.06 113 LYS A O 1
ATOM 822 N N . PHE A 1 114 ? 2.104 11.277 -6.047 1.00 97.38 114 PHE A N 1
ATOM 823 C CA . PHE A 1 114 ? 3.069 10.374 -5.424 1.00 97.38 114 PHE A CA 1
ATOM 824 C C . PHE A 1 114 ? 3.963 9.695 -6.473 1.00 97.38 114 PHE A C 1
ATOM 826 O O . PHE A 1 114 ? 4.348 8.540 -6.305 1.00 97.38 114 PHE A O 1
ATOM 833 N N . ALA A 1 115 ? 4.289 10.398 -7.562 1.00 97.12 115 ALA A N 1
ATOM 834 C CA . ALA A 1 115 ? 5.173 9.878 -8.604 1.00 97.12 115 ALA A CA 1
ATOM 835 C C . ALA A 1 115 ? 6.549 9.478 -8.040 1.00 97.12 115 ALA A C 1
ATOM 837 O O . ALA A 1 115 ? 6.996 8.366 -8.298 1.00 97.12 115 ALA A O 1
ATOM 838 N N . ASP A 1 116 ? 7.153 10.304 -7.180 1.00 97.12 116 ASP A N 1
ATOM 839 C CA . ASP A 1 116 ? 8.458 10.012 -6.560 1.00 97.12 116 ASP A CA 1
ATOM 840 C C . ASP A 1 116 ? 8.438 8.745 -5.696 1.00 97.12 116 ASP A C 1
ATOM 842 O O . ASP A 1 116 ? 9.410 7.996 -5.649 1.00 97.12 116 ASP A O 1
ATOM 846 N N . PHE A 1 117 ? 7.308 8.455 -5.043 1.00 97.44 117 PHE A N 1
ATOM 847 C CA . PHE A 1 117 ? 7.130 7.192 -4.328 1.00 97.44 117 PHE A CA 1
ATOM 848 C C . PHE A 1 117 ? 7.197 5.999 -5.291 1.00 97.44 117 PHE A C 1
ATOM 850 O O . PHE A 1 117 ? 7.839 5.000 -4.980 1.00 97.44 117 PHE A O 1
ATOM 857 N N . LYS A 1 118 ? 6.587 6.102 -6.473 1.00 97.88 118 LYS A N 1
ATOM 858 C CA . LYS A 1 118 ? 6.604 5.020 -7.465 1.00 97.88 118 LYS A CA 1
ATOM 859 C C . LYS A 1 118 ? 7.973 4.875 -8.112 1.00 97.88 118 LYS A C 1
ATOM 861 O O . LYS A 1 118 ? 8.488 3.764 -8.170 1.00 97.88 118 LYS A O 1
ATOM 866 N N . VAL A 1 119 ? 8.584 5.987 -8.522 1.00 97.44 119 VAL A N 1
ATOM 867 C CA . VAL A 1 119 ? 9.953 6.004 -9.056 1.00 97.44 119 VAL A CA 1
ATOM 868 C C . VAL A 1 119 ? 10.899 5.366 -8.047 1.00 97.44 119 VAL A C 1
ATOM 870 O O . VAL A 1 119 ? 11.563 4.392 -8.379 1.00 97.44 119 VAL A O 1
ATOM 873 N N . GLY A 1 120 ? 10.867 5.796 -6.782 1.00 97.25 120 GLY A N 1
ATOM 874 C CA . GLY A 1 120 ? 11.736 5.223 -5.759 1.00 97.25 120 GLY A CA 1
ATOM 875 C C . GLY A 1 120 ? 11.474 3.743 -5.457 1.00 97.25 120 GLY A C 1
ATOM 876 O O . GLY A 1 120 ? 12.403 3.012 -5.119 1.00 97.25 120 GLY A O 1
ATOM 877 N N . TYR A 1 121 ? 10.241 3.257 -5.631 1.00 98.06 121 TYR A N 1
ATOM 878 C CA . TYR A 1 121 ? 9.936 1.829 -5.518 1.00 98.06 121 TYR A CA 1
ATOM 879 C C . TYR A 1 121 ? 10.543 1.043 -6.686 1.00 98.06 121 TYR A C 1
ATOM 881 O O . TYR A 1 121 ? 11.276 0.079 -6.468 1.00 98.06 121 TYR A O 1
ATOM 889 N N . HIS A 1 122 ? 10.306 1.481 -7.926 1.00 97.94 122 HIS A N 1
ATOM 890 C CA . HIS A 1 122 ? 10.856 0.822 -9.110 1.00 97.94 122 HIS A CA 1
ATOM 891 C C . HIS A 1 122 ? 12.378 0.972 -9.209 1.00 97.94 122 HIS A C 1
ATOM 893 O O . HIS A 1 122 ? 13.036 0.100 -9.758 1.00 97.94 122 HIS A O 1
ATOM 899 N N . GLU A 1 123 ? 12.975 1.993 -8.604 1.00 96.56 123 GLU A N 1
ATOM 900 C CA . GLU A 1 123 ? 14.426 2.162 -8.520 1.00 96.56 123 GLU A CA 1
ATOM 901 C C . GLU A 1 123 ? 15.041 1.514 -7.270 1.00 96.56 123 GLU A C 1
ATOM 903 O O . GLU A 1 123 ? 16.263 1.408 -7.199 1.00 96.56 123 GLU A O 1
ATOM 908 N N . ALA A 1 124 ? 14.235 0.963 -6.356 1.00 96.50 124 ALA A N 1
ATOM 909 C CA . ALA A 1 124 ? 14.676 0.384 -5.081 1.00 96.50 124 ALA A CA 1
ATOM 910 C C . ALA A 1 124 ? 15.480 1.365 -4.199 1.00 96.50 124 ALA A C 1
ATOM 912 O O . ALA A 1 124 ? 16.475 0.995 -3.578 1.00 96.50 124 ALA A O 1
ATOM 913 N N . THR A 1 125 ? 15.051 2.629 -4.141 1.00 97.00 125 THR A N 1
ATOM 914 C CA . THR A 1 125 ? 15.702 3.689 -3.348 1.00 97.00 125 THR A CA 1
ATOM 915 C C . THR A 1 125 ? 15.024 3.948 -1.999 1.00 97.00 125 THR A C 1
ATOM 917 O O . THR A 1 125 ? 15.584 4.647 -1.151 1.00 97.00 125 THR A O 1
ATOM 920 N N . HIS A 1 126 ? 13.852 3.357 -1.744 1.00 95.94 126 HIS A N 1
ATOM 921 C CA . HIS A 1 126 ? 13.193 3.433 -0.436 1.00 95.94 126 HIS A CA 1
ATOM 922 C C . HIS A 1 126 ? 13.892 2.536 0.585 1.00 95.94 126 HIS A C 1
ATOM 924 O O . HIS A 1 126 ? 13.845 1.313 0.481 1.00 95.94 126 HIS A O 1
ATOM 930 N N . ALA A 1 127 ? 14.481 3.136 1.622 1.00 93.88 127 ALA A N 1
ATOM 931 C CA . ALA A 1 127 ? 15.226 2.405 2.653 1.00 93.88 127 ALA A CA 1
ATOM 932 C C . ALA A 1 127 ? 14.386 1.336 3.382 1.00 93.88 127 ALA A C 1
ATOM 934 O O . ALA A 1 127 ? 14.894 0.262 3.696 1.00 93.88 127 ALA A O 1
ATOM 935 N N . ASP A 1 128 ? 13.097 1.611 3.611 1.00 93.50 128 ASP A N 1
ATOM 936 C CA . ASP A 1 128 ? 12.170 0.685 4.276 1.00 93.50 128 ASP A CA 1
ATOM 937 C C . ASP A 1 128 ? 11.618 -0.409 3.333 1.00 93.50 128 ASP A C 1
ATOM 939 O O . ASP A 1 128 ? 10.878 -1.293 3.771 1.00 93.50 128 ASP A O 1
ATOM 943 N N . VAL A 1 129 ? 11.983 -0.376 2.043 1.00 96.19 129 VAL A N 1
ATOM 944 C CA . VAL A 1 129 ? 11.591 -1.358 1.016 1.00 96.19 129 VAL A CA 1
ATOM 945 C C . VAL A 1 129 ? 12.829 -1.781 0.202 1.00 96.19 129 VAL A C 1
ATOM 947 O O . VAL A 1 129 ? 12.928 -1.489 -0.989 1.00 96.19 129 VAL A O 1
ATOM 950 N N . PRO A 1 130 ? 13.804 -2.475 0.821 1.00 88.69 130 PRO A N 1
ATOM 951 C CA . PRO A 1 130 ? 15.096 -2.757 0.188 1.00 88.69 130 PRO A CA 1
ATOM 952 C C . PRO A 1 130 ? 15.023 -3.774 -0.962 1.00 88.69 130 PRO A C 1
ATOM 954 O O . PRO A 1 130 ? 15.930 -3.835 -1.786 1.00 88.69 130 PRO A O 1
ATOM 957 N N . ALA A 1 131 ? 13.965 -4.587 -1.020 1.00 94.12 131 ALA A N 1
ATOM 958 C CA . ALA A 1 131 ? 13.755 -5.591 -2.061 1.00 94.12 131 ALA A CA 1
ATOM 959 C C . ALA A 1 131 ? 12.309 -5.521 -2.593 1.00 94.12 131 ALA A C 1
ATOM 961 O O . ALA A 1 131 ? 11.483 -6.353 -2.214 1.00 94.12 131 ALA A O 1
ATOM 962 N N . PRO A 1 132 ? 11.981 -4.517 -3.431 1.00 96.75 132 PRO A N 1
ATOM 963 C CA . PRO A 1 132 ? 10.640 -4.344 -3.986 1.00 96.75 132 PRO A CA 1
ATOM 964 C C . PRO A 1 132 ? 10.257 -5.536 -4.869 1.00 96.75 132 PRO A C 1
ATOM 966 O O . PRO A 1 132 ? 10.958 -5.845 -5.836 1.00 96.75 132 PRO A O 1
ATOM 969 N N . ARG A 1 133 ? 9.147 -6.213 -4.556 1.00 97.12 133 ARG A N 1
ATOM 970 C CA . ARG A 1 133 ? 8.770 -7.469 -5.226 1.00 97.12 133 ARG A CA 1
ATOM 971 C C . ARG A 1 133 ? 8.350 -7.281 -6.683 1.00 97.12 133 ARG A C 1
ATOM 973 O O . ARG A 1 133 ? 8.628 -8.144 -7.509 1.00 97.12 133 ARG A O 1
ATOM 980 N N . TYR A 1 134 ? 7.675 -6.176 -6.984 1.00 96.81 134 TYR A N 1
ATOM 981 C CA . TYR A 1 134 ? 7.115 -5.869 -8.305 1.00 96.81 134 TYR A CA 1
ATOM 982 C C . TYR A 1 134 ? 7.892 -4.745 -8.996 1.00 96.81 134 TYR A C 1
ATOM 984 O O . TYR A 1 134 ? 7.338 -3.936 -9.741 1.00 96.81 134 TYR A O 1
ATOM 992 N N . ARG A 1 135 ? 9.194 -4.656 -8.701 1.00 95.62 135 ARG A N 1
ATOM 993 C CA . ARG A 1 135 ? 10.108 -3.721 -9.352 1.00 95.62 135 ARG A CA 1
ATOM 994 C C . ARG A 1 135 ? 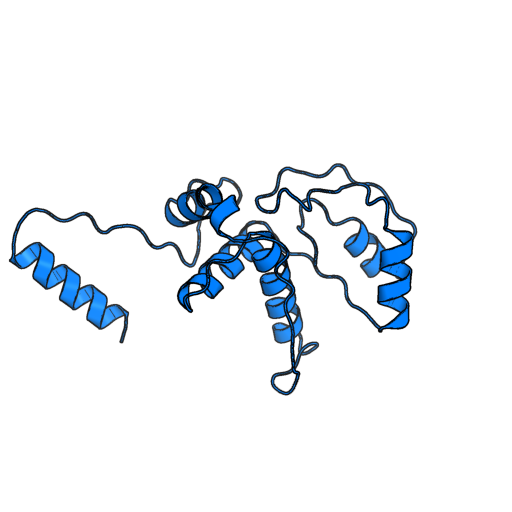10.054 -3.912 -10.869 1.00 95.62 135 ARG A C 1
ATOM 996 O O . ARG A 1 135 ? 10.061 -5.034 -11.355 1.00 95.62 135 ARG A O 1
ATOM 1003 N N . ASN A 1 136 ? 10.069 -2.805 -11.603 1.00 94.81 136 ASN A N 1
ATOM 1004 C CA . ASN A 1 136 ? 10.063 -2.795 -13.064 1.00 94.81 136 ASN A CA 1
ATOM 1005 C C . ASN A 1 136 ? 10.956 -1.644 -13.518 1.00 94.81 136 ASN A C 1
ATOM 1007 O O . ASN A 1 136 ? 10.583 -0.485 -13.355 1.00 94.81 136 ASN A O 1
ATOM 1011 N N . VAL A 1 137 ? 12.155 -1.967 -13.993 1.00 94.56 137 VAL A N 1
ATOM 1012 C CA . VAL A 1 137 ? 13.143 -0.977 -14.428 1.00 94.56 137 VAL A CA 1
ATOM 1013 C C . VAL A 1 137 ? 13.307 -1.015 -15.939 1.00 94.56 137 VAL A C 1
ATOM 1015 O O . VAL A 1 137 ? 13.183 -2.089 -16.532 1.00 94.56 137 VAL A O 1
ATOM 1018 N N . PRO A 1 138 ? 13.638 0.124 -16.570 1.00 93.75 138 PRO A N 1
ATOM 1019 C CA . PRO A 1 138 ? 14.069 0.125 -17.956 1.00 93.75 138 PRO A CA 1
ATOM 1020 C C . PRO A 1 138 ? 15.222 -0.860 -18.175 1.00 93.75 138 PRO A C 1
ATOM 1022 O O . PRO A 1 138 ? 16.174 -0.908 -17.395 1.00 93.75 138 PRO A O 1
ATOM 1025 N N . VAL A 1 139 ? 15.136 -1.639 -19.251 1.00 93.00 139 VAL A N 1
ATOM 1026 C CA . VAL A 1 139 ? 16.227 -2.510 -19.692 1.00 93.00 139 VAL A CA 1
ATOM 1027 C C . VAL A 1 139 ? 17.121 -1.702 -20.625 1.00 93.00 139 VAL A C 1
ATOM 1029 O O . VAL A 1 139 ? 16.716 -1.357 -21.735 1.00 93.00 139 VAL A O 1
ATOM 1032 N N . GLU A 1 140 ? 18.334 -1.386 -20.177 1.00 95.06 140 GLU A N 1
ATOM 1033 C CA . GLU A 1 140 ? 19.328 -0.706 -21.008 1.00 95.06 140 GLU A CA 1
ATOM 1034 C C . GLU A 1 140 ? 19.966 -1.685 -21.999 1.00 95.06 140 GLU A C 1
ATOM 1036 O O . GLU A 1 140 ? 20.416 -2.771 -21.627 1.00 95.06 140 GLU A O 1
ATOM 1041 N N . LEU A 1 141 ? 20.004 -1.304 -23.278 1.00 97.06 141 LEU A N 1
ATOM 1042 C CA . LEU A 1 141 ? 20.507 -2.136 -24.370 1.00 97.06 141 LEU A CA 1
ATOM 1043 C C . LEU A 1 141 ? 21.410 -1.313 -25.299 1.00 97.06 141 LEU A C 1
ATOM 1045 O O . LEU A 1 141 ? 21.165 -0.120 -25.487 1.00 97.06 141 LEU A O 1
ATOM 1049 N N . PRO A 1 142 ? 22.432 -1.930 -25.920 1.00 96.31 142 PRO A N 1
ATOM 1050 C CA . PRO A 1 142 ? 23.210 -1.269 -26.961 1.00 96.31 142 PRO A CA 1
ATOM 1051 C C . PRO A 1 142 ? 22.350 -1.012 -28.208 1.00 96.31 142 PRO A C 1
ATOM 1053 O O . PRO A 1 142 ? 21.376 -1.722 -28.462 1.00 96.31 142 PRO A O 1
ATOM 1056 N N . GLU A 1 143 ? 22.761 -0.047 -29.035 1.00 96.44 143 GLU A N 1
ATOM 1057 C CA . GLU A 1 143 ? 22.122 0.341 -30.306 1.00 96.44 143 GLU A CA 1
ATOM 1058 C C . GLU A 1 143 ? 22.299 -0.705 -31.430 1.00 96.44 143 GLU A C 1
ATOM 1060 O O . GLU A 1 143 ? 22.737 -0.417 -32.542 1.00 96.44 143 GLU A O 1
ATOM 1065 N N . ARG A 1 144 ? 21.971 -1.967 -31.136 1.00 97.75 144 ARG A N 1
ATOM 1066 C CA . ARG A 1 144 ? 22.162 -3.119 -32.019 1.00 97.75 144 ARG A CA 1
ATOM 1067 C C . ARG A 1 144 ? 20.853 -3.880 -32.197 1.00 97.75 144 ARG A C 1
ATOM 1069 O O . ARG A 1 144 ? 20.198 -4.239 -31.221 1.00 97.75 144 ARG A O 1
ATOM 1076 N N . TYR A 1 145 ? 20.489 -4.156 -33.448 1.00 97.38 14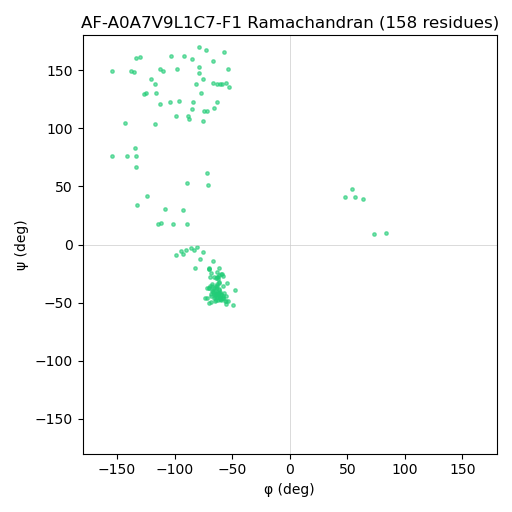5 TYR A N 1
ATOM 1077 C CA . TYR A 1 145 ? 19.222 -4.806 -33.799 1.00 97.38 145 TYR A CA 1
ATOM 1078 C C . TYR A 1 145 ? 18.993 -6.133 -33.055 1.00 97.38 145 TYR A C 1
ATOM 1080 O O . TYR A 1 145 ? 17.930 -6.351 -32.482 1.00 97.38 145 TYR A O 1
ATOM 1088 N N . ASP A 1 146 ? 19.995 -7.007 -33.042 1.00 97.88 146 ASP A N 1
ATOM 1089 C CA . ASP A 1 146 ? 19.962 -8.310 -32.381 1.00 97.88 146 ASP A CA 1
ATOM 1090 C C . ASP A 1 146 ? 19.822 -8.179 -30.859 1.00 97.88 146 ASP A C 1
ATOM 1092 O O . ASP A 1 146 ? 19.037 -8.911 -30.266 1.00 97.88 146 ASP A O 1
ATOM 1096 N N . ALA A 1 147 ? 20.467 -7.187 -30.234 1.00 97.19 147 ALA A N 1
ATOM 1097 C CA . ALA A 1 147 ? 20.308 -6.943 -28.800 1.00 97.19 147 ALA A CA 1
ATOM 1098 C C . ALA A 1 147 ? 18.863 -6.558 -28.431 1.00 97.19 147 ALA A C 1
ATOM 1100 O O . ALA A 1 147 ? 18.322 -7.072 -27.450 1.00 97.19 147 ALA A O 1
ATOM 1101 N N . VAL A 1 148 ? 18.223 -5.701 -29.238 1.00 97.00 148 VAL A N 1
ATOM 1102 C CA . VAL A 1 148 ? 16.819 -5.298 -29.051 1.00 97.00 148 VAL A CA 1
ATOM 1103 C C . VAL A 1 148 ? 15.869 -6.463 -29.325 1.00 97.00 148 VAL A C 1
ATOM 1105 O O . VAL A 1 148 ? 15.008 -6.759 -28.499 1.00 97.00 148 VAL A O 1
ATOM 1108 N N . ARG A 1 149 ? 16.038 -7.158 -30.456 1.00 97.25 149 ARG A N 1
ATOM 1109 C CA . ARG A 1 149 ? 15.210 -8.311 -30.837 1.00 97.25 149 ARG A CA 1
ATOM 1110 C C . ARG A 1 149 ? 15.239 -9.395 -29.758 1.00 97.25 149 ARG A C 1
ATOM 1112 O O . ARG A 1 149 ? 14.187 -9.881 -29.352 1.00 97.25 149 ARG A O 1
ATOM 1119 N N . ASP A 1 150 ? 16.427 -9.756 -29.280 1.00 96.56 150 ASP A N 1
ATOM 1120 C CA . ASP A 1 150 ? 16.585 -10.827 -28.296 1.00 96.56 150 ASP A CA 1
ATOM 1121 C C . ASP A 1 150 ? 15.987 -10.431 -26.937 1.00 96.56 150 ASP A C 1
ATOM 1123 O O . ASP A 1 150 ? 15.425 -11.276 -26.245 1.00 96.56 150 ASP A O 1
ATOM 1127 N N . ALA A 1 151 ? 16.062 -9.150 -26.554 1.00 95.69 151 ALA A N 1
ATOM 1128 C CA . ALA A 1 151 ? 15.402 -8.648 -25.349 1.00 95.69 151 ALA A CA 1
ATOM 1129 C C . ALA A 1 151 ? 13.871 -8.684 -25.453 1.00 95.69 151 ALA A C 1
ATOM 1131 O O . ALA A 1 151 ? 13.214 -9.081 -24.495 1.00 95.69 151 ALA A O 1
ATOM 1132 N N . LEU A 1 152 ? 13.309 -8.331 -26.614 1.00 94.81 152 LEU A N 1
ATOM 1133 C CA . LEU A 1 152 ? 11.867 -8.426 -26.855 1.00 94.81 152 LEU A CA 1
ATOM 1134 C C . LEU A 1 152 ? 11.375 -9.875 -26.791 1.00 94.81 152 LEU A C 1
ATOM 1136 O O . LEU A 1 152 ? 10.354 -10.131 -26.162 1.00 94.81 152 LEU A O 1
ATOM 1140 N N . HIS A 1 153 ? 12.102 -10.823 -27.396 1.00 95.88 153 HIS A N 1
ATOM 1141 C CA . HIS A 1 153 ? 11.739 -12.241 -27.310 1.00 95.88 153 HIS A CA 1
ATOM 1142 C C . HIS A 1 153 ? 11.738 -12.745 -25.866 1.00 95.88 153 HIS A C 1
ATOM 1144 O O . HIS A 1 153 ? 10.745 -13.332 -25.452 1.00 95.88 153 HIS A O 1
ATOM 1150 N N . ARG A 1 154 ? 12.781 -12.436 -25.080 1.00 94.12 154 ARG A N 1
ATOM 1151 C CA . ARG A 1 154 ? 12.809 -12.787 -23.650 1.00 94.12 154 ARG A CA 1
ATOM 1152 C C . ARG A 1 154 ? 11.628 -12.187 -22.885 1.00 94.12 154 ARG A C 1
ATOM 1154 O O . ARG A 1 154 ? 10.960 -12.902 -22.153 1.00 94.12 154 ARG A O 1
ATOM 1161 N N . GLY A 1 155 ? 11.329 -10.903 -23.095 1.00 90.69 155 GLY A N 1
ATOM 1162 C CA . GLY A 1 155 ? 10.218 -10.240 -22.406 1.00 90.69 155 GLY A CA 1
ATOM 1163 C C . GLY A 1 155 ? 8.846 -10.831 -22.750 1.00 90.69 155 GLY A C 1
ATOM 1164 O O . GLY A 1 155 ? 7.982 -10.931 -21.882 1.00 90.69 155 GLY A O 1
ATOM 1165 N N . LEU A 1 156 ? 8.645 -11.254 -24.002 1.00 91.88 156 LEU A N 1
ATOM 1166 C CA . LEU A 1 156 ? 7.419 -11.936 -24.424 1.00 91.88 156 LEU A CA 1
ATOM 1167 C C . LEU A 1 156 ? 7.307 -13.348 -23.833 1.00 91.88 156 LEU A C 1
ATOM 1169 O O . LEU A 1 156 ? 6.207 -13.747 -23.468 1.00 91.88 156 LEU A O 1
ATOM 1173 N N . GLU A 1 157 ? 8.417 -14.082 -23.723 1.00 90.94 157 GLU A N 1
ATOM 1174 C CA . GLU A 1 157 ? 8.457 -15.407 -23.087 1.00 90.94 157 GLU A CA 1
ATOM 1175 C C . GLU A 1 157 ? 8.194 -15.333 -21.577 1.00 90.94 157 GLU A C 1
ATOM 1177 O O . GLU A 1 157 ? 7.468 -16.163 -21.046 1.00 90.94 157 GLU A O 1
ATOM 1182 N N . GLU A 1 158 ? 8.737 -14.328 -20.886 1.00 84.81 158 GLU A N 1
ATOM 1183 C CA . GLU A 1 158 ? 8.523 -14.110 -19.446 1.00 84.81 158 GLU A CA 1
ATOM 1184 C C . GLU A 1 158 ? 7.096 -13.643 -19.105 1.00 84.81 158 GLU A C 1
ATOM 1186 O O . GLU A 1 158 ? 6.656 -13.789 -17.964 1.00 84.81 158 GLU A O 1
ATOM 1191 N N . SER A 1 159 ? 6.380 -13.076 -20.082 1.00 72.25 159 SER A N 1
ATOM 1192 C CA . SER A 1 159 ? 5.006 -12.574 -19.924 1.00 72.25 159 SER A CA 1
ATOM 1193 C C . SER A 1 159 ? 3.922 -13.592 -20.315 1.00 72.25 159 SER A C 1
ATOM 1195 O O . SER A 1 159 ? 2.737 -13.279 -20.174 1.00 72.25 159 SER A O 1
ATOM 1197 N N . ALA A 1 160 ? 4.307 -14.757 -20.851 1.00 55.84 160 ALA A N 1
ATOM 1198 C CA . ALA A 1 160 ? 3.413 -15.826 -21.313 1.00 55.84 160 ALA A CA 1
ATOM 1199 C C . ALA A 1 160 ? 3.152 -16.878 -20.223 1.00 55.84 160 ALA A C 1
ATOM 1201 O O . ALA A 1 160 ? 1.993 -17.347 -20.145 1.00 55.84 160 ALA A O 1
#